Protein AF-A0A8J9X256-F1 (afdb_monomer_lite)

Organism: Phaeodactylum tricornutum (NCBI:txid2850)

Radius of gyration: 31.77 Å; chains: 1; bounding box: 80×55×66 Å

pLDDT: mean 76.24, std 15.86, range [39.53, 96.38]

Secondary structure (DSSP, 8-state):
----------HHHHHHHHHHHHHHHTTT-TTTTT-HHHHHHHHHHHHHHHH-S-HHHHHHHHHHHHHHHHHHHHHHHHHHHHHHHHHHHHHHHHHHHTS---S-------TTTT-TT------HHHHHHHHHHHHHHHHHHHH-

Sequence (144 aa):
MGKAKGDGASKKSVQKQKQKVIEDKTFGLKNKNKSKKVQQHINSVEKNVMNSGDPKMRKMEEQRQKAKADAKARKKAAKDEQDALFGAALLAVSKKKTVDKKEGKVEAAGRDANDEGTKKSTSRAMKMMYQMDAQEMSDKLRED

Foldseek 3Di:
DDDDDDCPPDPVRLVVVLVVQLCVVLPPPPCCPPDPVSVVVSVVSSCCSVVVPDPVVVVVVVVVVVVVVVVVVVVVVVVVVCCVVCVVVVVVVVVVVVPPPPDDPPPCCDPCNPVPPPPPDPPPVNVVVVVVVVVVVVVVVVVD

Structure (mmCIF, N/CA/C/O backbone):
data_AF-A0A8J9X256-F1
#
_entry.id   AF-A0A8J9X256-F1
#
loop_
_atom_site.group_PDB
_atom_site.id
_atom_site.type_symbol
_atom_site.label_atom_id
_atom_site.label_alt_id
_atom_site.label_comp_id
_atom_site.label_asym_id
_atom_site.label_entity_id
_atom_site.label_seq_id
_atom_site.pdbx_PDB_ins_code
_atom_site.Cartn_x
_atom_site.Cartn_y
_atom_site.Cartn_z
_atom_site.occupancy
_atom_site.B_iso_or_equiv
_atom_site.auth_seq_id
_atom_site.auth_comp_id
_atom_site.auth_asym_id
_atom_site.auth_atom_id
_atom_site.pdbx_PDB_model_num
ATOM 1 N N . MET A 1 1 ? -24.864 33.823 -11.906 1.00 39.53 1 MET A N 1
ATOM 2 C CA . MET A 1 1 ? -23.923 32.691 -12.085 1.00 39.53 1 MET A CA 1
ATOM 3 C C . MET A 1 1 ? -23.110 32.505 -10.809 1.00 39.53 1 MET A C 1
ATOM 5 O O . MET A 1 1 ? -22.118 33.192 -10.612 1.00 39.53 1 MET A O 1
ATOM 9 N N . GLY A 1 2 ? -23.567 31.637 -9.903 1.00 40.91 2 GLY A N 1
ATOM 10 C CA . GLY A 1 2 ? -22.828 31.290 -8.686 1.00 40.91 2 GLY A CA 1
ATOM 11 C C . GLY A 1 2 ? -21.904 30.105 -8.953 1.00 40.91 2 GLY A C 1
ATOM 12 O O . GLY A 1 2 ? -22.382 29.025 -9.286 1.00 40.91 2 GLY A O 1
ATOM 13 N N . LYS A 1 3 ? -20.586 30.302 -8.836 1.00 42.47 3 LYS A N 1
ATOM 14 C CA . LYS A 1 3 ? -19.606 29.207 -8.857 1.00 42.47 3 LYS A CA 1
ATOM 15 C C . LYS A 1 3 ? -19.752 28.387 -7.572 1.00 42.47 3 LYS A C 1
ATOM 17 O O . LYS A 1 3 ? -19.500 28.901 -6.483 1.00 42.47 3 LYS A O 1
ATOM 22 N N . ALA A 1 4 ? -20.141 27.122 -7.713 1.00 43.78 4 ALA A N 1
ATOM 23 C CA . ALA A 1 4 ? -20.107 26.134 -6.644 1.00 43.78 4 ALA A CA 1
ATOM 24 C C . ALA A 1 4 ? -18.668 25.993 -6.118 1.00 43.78 4 ALA A C 1
ATOM 26 O O . ALA A 1 4 ? -17.746 25.662 -6.867 1.00 43.78 4 ALA A O 1
ATOM 27 N N . LYS A 1 5 ? -18.473 26.293 -4.830 1.00 43.94 5 LYS A N 1
ATOM 28 C CA . LYS A 1 5 ? -17.233 26.018 -4.102 1.00 43.94 5 LYS A CA 1
ATOM 29 C C . LYS A 1 5 ? -17.079 24.502 -4.007 1.00 43.94 5 LYS A C 1
ATOM 31 O O . LYS A 1 5 ? -17.929 23.835 -3.434 1.00 43.94 5 LYS A O 1
ATOM 36 N N . GLY A 1 6 ? -16.014 23.968 -4.596 1.00 45.31 6 GLY A N 1
ATOM 37 C CA . GLY A 1 6 ? -15.644 22.568 -4.434 1.00 45.31 6 GLY A CA 1
ATOM 38 C C . GLY A 1 6 ? -15.204 22.307 -2.997 1.00 45.31 6 GLY A C 1
ATOM 39 O O . GLY A 1 6 ? -14.153 22.788 -2.575 1.00 45.31 6 GLY A O 1
ATOM 40 N N . ASP A 1 7 ? -16.000 21.536 -2.263 1.00 50.91 7 ASP A N 1
ATOM 41 C CA . ASP A 1 7 ? -15.671 20.974 -0.953 1.00 50.91 7 ASP A CA 1
ATOM 42 C C . ASP A 1 7 ? -14.582 19.895 -1.083 1.00 50.91 7 ASP A C 1
ATOM 44 O O . ASP A 1 7 ? -14.804 18.694 -0.934 1.00 50.91 7 ASP A O 1
ATOM 48 N N . GLY A 1 8 ? -13.356 20.326 -1.373 1.00 58.56 8 GLY A N 1
ATOM 49 C CA . GLY A 1 8 ? -12.162 19.499 -1.247 1.00 58.56 8 GLY A CA 1
ATOM 50 C C . GLY A 1 8 ? -11.780 19.362 0.224 1.00 58.56 8 GLY A C 1
ATOM 51 O O . GLY A 1 8 ? -10.840 20.007 0.685 1.00 58.56 8 GLY A O 1
ATOM 52 N N . ALA A 1 9 ? -12.521 18.555 0.986 1.00 65.44 9 ALA A N 1
ATOM 53 C CA . ALA A 1 9 ? -12.201 18.266 2.379 1.00 65.44 9 ALA A CA 1
ATOM 54 C C . ALA A 1 9 ? -10.741 17.774 2.495 1.00 65.44 9 ALA A C 1
ATOM 56 O O . ALA A 1 9 ? -10.355 16.771 1.896 1.00 65.44 9 ALA A O 1
ATOM 57 N N . SER A 1 10 ? -9.910 18.492 3.259 1.00 80.19 10 SER A N 1
ATOM 58 C CA . SER A 1 10 ? -8.503 18.134 3.485 1.00 80.19 10 SER A CA 1
ATOM 59 C C . SER A 1 10 ? -8.334 16.673 3.945 1.00 80.19 10 SER A C 1
ATOM 61 O O . SER A 1 10 ? -9.177 16.126 4.656 1.00 80.19 10 SER A O 1
ATOM 63 N N . LYS A 1 11 ? -7.195 16.034 3.635 1.00 79.06 11 LYS A N 1
ATOM 64 C CA . LYS A 1 11 ? -6.914 14.640 4.057 1.00 79.06 11 LYS A CA 1
ATOM 65 C C . LYS A 1 11 ? -7.134 14.411 5.565 1.00 79.06 11 LYS A C 1
ATOM 67 O O . LYS A 1 11 ? -7.619 13.354 5.961 1.00 79.06 11 LYS A O 1
ATOM 72 N N . LYS A 1 12 ? -6.837 15.420 6.395 1.00 83.88 12 LYS A N 1
ATOM 73 C CA . LYS A 1 12 ? -7.060 15.395 7.850 1.00 83.88 12 LYS A CA 1
ATOM 74 C C . LYS A 1 12 ? -8.546 15.421 8.223 1.00 83.88 12 LYS A C 1
ATOM 76 O O . LYS A 1 12 ? -8.951 14.698 9.130 1.00 83.88 12 LYS A O 1
ATOM 81 N N . SER A 1 13 ? -9.372 16.213 7.535 1.00 85.31 13 SER A N 1
ATOM 82 C CA . SER A 1 13 ? -10.814 16.246 7.814 1.00 85.31 13 SER A CA 1
ATOM 83 C C . SER A 1 13 ? -11.501 14.949 7.391 1.00 85.31 13 SER A C 1
ATOM 85 O O . SER A 1 13 ? -12.326 14.442 8.147 1.00 85.31 13 SER A O 1
ATOM 87 N N . VAL A 1 14 ? -11.092 14.344 6.271 1.00 84.12 14 VAL A N 1
ATOM 88 C CA . VAL A 1 14 ? -11.576 13.016 5.847 1.00 84.12 14 VAL A CA 1
ATOM 89 C C . VAL A 1 14 ? -11.208 11.932 6.869 1.00 84.12 14 VAL A C 1
ATOM 91 O O . VAL A 1 14 ? -12.044 11.102 7.220 1.00 84.12 14 VAL A O 1
ATOM 94 N N . GLN A 1 15 ? -9.982 11.943 7.403 1.00 86.56 15 GLN A N 1
ATOM 95 C CA . GLN A 1 15 ? -9.574 11.005 8.460 1.00 86.56 15 GLN A CA 1
ATOM 96 C C . GLN A 1 15 ? -10.381 11.191 9.750 1.00 86.56 15 GLN A C 1
ATOM 98 O O . GLN A 1 15 ? -10.838 10.207 10.329 1.00 86.56 15 GLN A O 1
ATOM 103 N N . LYS A 1 16 ? -10.619 12.439 10.172 1.00 90.12 16 LYS A N 1
ATOM 104 C CA . LYS A 1 16 ? -11.429 12.737 11.361 1.00 90.12 16 LYS A CA 1
ATOM 105 C C . LYS A 1 16 ? -12.881 12.283 11.193 1.00 90.12 16 LYS A C 1
ATOM 107 O O . LYS A 1 16 ? -13.468 11.757 12.131 1.00 90.12 16 LYS A O 1
ATOM 112 N N . GLN A 1 17 ? -13.460 12.444 10.002 1.00 88.38 17 GLN A N 1
ATOM 113 C CA . GLN A 1 17 ? -14.795 11.921 9.695 1.00 88.38 17 GLN A CA 1
ATOM 114 C C . GLN A 1 17 ? -14.829 10.390 9.778 1.00 88.38 17 GLN A C 1
ATOM 116 O O . GLN A 1 17 ? -15.729 9.832 10.398 1.00 88.38 17 GLN A O 1
ATOM 121 N N . LYS A 1 18 ? -13.819 9.704 9.230 1.00 90.06 18 LYS A N 1
ATOM 122 C CA . LYS A 1 18 ? -13.698 8.241 9.331 1.00 90.06 18 LYS A CA 1
ATOM 123 C C . LYS A 1 18 ? -13.572 7.757 10.779 1.00 90.06 18 LYS A C 1
ATOM 125 O O . LYS A 1 18 ? -14.218 6.777 11.133 1.00 90.06 18 LYS A O 1
ATOM 130 N N . GLN A 1 19 ? -12.796 8.448 11.616 1.00 91.50 19 GLN A N 1
ATOM 131 C CA . GLN A 1 19 ? -12.679 8.131 13.047 1.00 91.50 19 GLN A CA 1
ATOM 132 C C . GLN A 1 19 ? -14.021 8.256 13.770 1.00 91.50 19 GLN A C 1
ATOM 134 O O . GLN A 1 19 ? -14.418 7.311 14.442 1.00 91.50 19 GLN A O 1
ATOM 139 N N . LYS A 1 20 ? -14.771 9.341 13.539 1.00 93.56 20 LYS A N 1
ATOM 140 C CA . LYS A 1 20 ? -16.127 9.500 14.095 1.00 93.56 20 LYS A CA 1
ATOM 141 C C . LYS A 1 20 ? -17.052 8.349 13.702 1.00 93.56 20 LYS A C 1
ATOM 143 O O . LYS A 1 20 ? -17.719 7.776 14.547 1.00 93.56 20 LYS A O 1
ATOM 148 N N . VAL A 1 21 ? -17.027 7.937 12.434 1.00 91.56 21 VAL A N 1
ATOM 149 C CA . VAL A 1 21 ? -17.839 6.803 11.957 1.00 91.56 21 VAL A CA 1
ATOM 150 C C . VAL A 1 21 ? -17.451 5.489 12.648 1.00 91.56 21 VAL A C 1
ATOM 152 O O . VAL A 1 21 ? -18.311 4.641 12.885 1.00 91.56 21 VAL A O 1
ATOM 155 N N . ILE A 1 22 ? -16.170 5.288 12.964 1.00 93.19 22 ILE A N 1
ATOM 156 C CA . ILE A 1 22 ? -15.712 4.113 13.720 1.00 93.19 22 ILE A CA 1
ATOM 157 C C . ILE A 1 22 ? -16.170 4.207 15.173 1.00 93.19 22 ILE A C 1
ATOM 159 O O . ILE A 1 22 ? -16.643 3.213 15.721 1.00 93.19 22 ILE A O 1
ATOM 163 N N . GLU A 1 23 ? -16.054 5.378 15.796 1.00 93.25 23 GLU A N 1
ATOM 164 C CA . GLU A 1 23 ? -16.529 5.628 17.156 1.00 93.25 23 GLU A CA 1
ATOM 165 C C . GLU A 1 23 ? -18.029 5.357 17.267 1.00 93.25 23 GLU A C 1
ATOM 167 O O . GLU A 1 23 ? -18.409 4.543 18.103 1.00 93.25 23 GLU A O 1
ATOM 172 N N . ASP A 1 24 ? -18.843 5.893 16.357 1.00 94.62 24 ASP A N 1
ATOM 173 C CA . ASP A 1 24 ? -20.295 5.695 16.325 1.00 94.62 24 ASP A CA 1
ATOM 174 C C . ASP A 1 24 ? -20.672 4.220 16.133 1.00 94.62 24 ASP A C 1
ATOM 176 O O . ASP A 1 24 ? -21.481 3.670 16.878 1.00 94.62 24 ASP A O 1
ATOM 180 N N . LYS A 1 25 ? -20.047 3.528 15.169 1.00 92.56 25 LYS A N 1
ATOM 181 C CA . LYS A 1 25 ? -20.336 2.105 14.896 1.00 92.56 25 LYS A CA 1
ATOM 182 C C . LYS A 1 25 ? -19.856 1.163 15.993 1.00 92.56 25 LYS A C 1
ATOM 184 O O . LYS A 1 25 ? -20.328 0.034 16.081 1.00 92.56 25 LYS A O 1
ATOM 189 N N . THR A 1 26 ? -18.878 1.591 16.785 1.00 92.88 26 THR A N 1
ATOM 190 C CA . THR A 1 26 ? -18.317 0.790 17.879 1.00 92.88 26 THR A CA 1
ATOM 191 C C . THR A 1 26 ? -18.756 1.291 19.254 1.00 92.88 26 THR A C 1
ATOM 193 O O . THR A 1 26 ? -18.281 0.781 20.276 1.00 92.88 26 THR A O 1
ATOM 196 N N . PHE A 1 27 ? -19.661 2.271 19.294 1.00 93.62 27 PHE A N 1
ATOM 197 C CA . PHE A 1 27 ? -20.269 2.789 20.507 1.00 93.62 27 PHE A CA 1
ATOM 198 C C . PHE A 1 27 ? -21.214 1.741 21.115 1.00 93.62 27 PHE A C 1
ATOM 200 O O . PHE A 1 27 ? -21.799 0.918 20.416 1.00 93.62 27 PHE A O 1
ATOM 207 N N . GLY A 1 28 ? -21.328 1.711 22.445 1.00 93.75 28 GLY A N 1
ATOM 208 C CA . GLY A 1 28 ? -22.234 0.786 23.145 1.00 93.75 28 GLY A CA 1
ATOM 209 C C . GLY A 1 28 ? -21.760 -0.673 23.260 1.00 93.75 28 GLY A C 1
ATOM 210 O O . GLY A 1 28 ? -22.426 -1.492 23.898 1.00 93.75 28 GLY A O 1
ATOM 211 N N . LEU A 1 29 ? -20.587 -1.023 22.724 1.00 94.56 29 LEU A N 1
ATOM 212 C CA . LEU A 1 29 ? -19.983 -2.342 22.928 1.00 94.56 29 LEU A CA 1
ATOM 213 C C . LEU A 1 29 ? -19.470 -2.479 24.375 1.00 94.56 29 LEU A C 1
ATOM 215 O O . LEU A 1 29 ? -18.345 -2.095 24.693 1.00 94.56 29 LEU A O 1
ATOM 219 N N . LYS A 1 30 ? -20.285 -3.084 25.253 1.00 89.25 30 LYS A N 1
ATOM 220 C CA . LYS A 1 30 ? -20.051 -3.199 26.714 1.00 89.25 30 LYS A CA 1
ATOM 221 C C . LYS A 1 30 ? -18.706 -3.836 27.118 1.00 89.25 30 LYS A C 1
ATOM 223 O O . LYS A 1 30 ? -18.240 -3.622 28.229 1.00 89.25 30 LYS A O 1
ATOM 228 N N . ASN A 1 31 ? -18.061 -4.588 26.220 1.00 92.06 31 ASN A N 1
ATOM 229 C CA . ASN A 1 31 ? -16.785 -5.282 26.454 1.00 92.06 31 ASN A CA 1
ATOM 230 C C . ASN A 1 31 ? -15.690 -4.922 25.432 1.00 92.06 31 ASN A C 1
ATOM 232 O O . ASN A 1 31 ? -14.827 -5.753 25.143 1.00 92.06 31 ASN A O 1
ATOM 236 N N . LYS A 1 32 ? -15.710 -3.693 24.897 1.00 90.50 32 LYS A N 1
ATOM 237 C CA . LYS A 1 32 ? -14.775 -3.178 23.876 1.00 90.50 32 LYS A CA 1
ATOM 238 C C . LYS A 1 32 ? -13.301 -3.521 24.133 1.00 90.50 32 LYS A C 1
ATOM 240 O O . LYS A 1 32 ? -12.626 -4.007 23.233 1.00 90.50 32 LYS A O 1
ATOM 245 N N . ASN A 1 33 ? -12.841 -3.379 25.375 1.00 90.06 33 ASN A N 1
ATOM 246 C CA . ASN A 1 33 ? -11.446 -3.642 25.749 1.00 90.06 33 ASN A CA 1
ATOM 247 C C . ASN A 1 33 ? -11.225 -5.008 26.421 1.00 90.06 33 ASN A C 1
ATOM 249 O O . ASN A 1 33 ? -10.086 -5.370 26.690 1.00 90.06 33 ASN A O 1
ATOM 253 N N . LYS A 1 34 ? -12.294 -5.764 26.702 1.00 93.12 34 LYS A N 1
ATOM 254 C CA . LYS A 1 34 ? -12.241 -6.995 27.513 1.00 93.12 34 LYS A CA 1
ATOM 255 C C . LYS A 1 34 ? -12.417 -8.272 26.690 1.00 93.12 34 LYS A C 1
ATOM 257 O O . LYS A 1 34 ? -11.871 -9.308 27.046 1.00 93.12 34 LYS A O 1
ATOM 262 N N . SER A 1 35 ? -13.179 -8.222 25.593 1.00 96.38 35 SER A N 1
ATOM 263 C CA . SER A 1 35 ? -13.458 -9.398 24.761 1.00 96.38 35 SER A CA 1
ATOM 264 C C . SER A 1 35 ? -12.675 -9.367 23.453 1.00 96.38 35 SER A C 1
ATOM 266 O O . SER A 1 35 ? -12.833 -8.447 22.650 1.00 96.38 35 SER A O 1
ATOM 268 N N . LYS A 1 36 ? -11.913 -10.436 23.185 1.00 96.06 36 LYS A N 1
ATOM 269 C CA . LYS A 1 36 ? -11.205 -10.628 21.907 1.00 96.06 36 LYS A CA 1
ATOM 270 C C . LYS A 1 36 ? -12.157 -10.599 20.709 1.00 96.06 36 LYS A C 1
ATOM 272 O O . LYS A 1 36 ? -11.828 -10.019 19.682 1.00 96.06 36 LYS A O 1
ATOM 277 N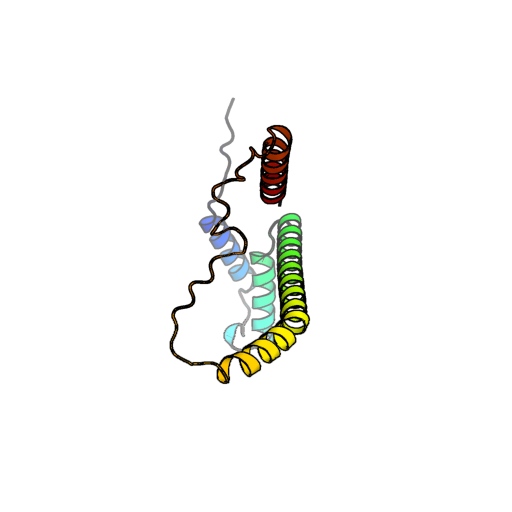 N . LYS A 1 37 ? -13.361 -11.167 20.846 1.00 95.44 37 LYS A N 1
ATOM 278 C CA . LYS A 1 37 ? -14.370 -11.190 19.773 1.00 95.44 37 LYS A CA 1
ATOM 279 C C . LYS A 1 37 ? -14.891 -9.786 19.456 1.00 95.44 37 LYS A C 1
ATOM 281 O O . LYS A 1 37 ? -15.081 -9.440 18.295 1.00 95.44 37 LYS A O 1
ATOM 286 N N . VAL A 1 38 ? -15.066 -8.958 20.486 1.00 95.19 38 VAL A N 1
ATOM 287 C CA . VAL A 1 38 ? -15.475 -7.556 20.321 1.00 95.19 38 VAL A CA 1
ATOM 288 C C . VAL A 1 38 ? -14.344 -6.726 19.707 1.00 95.19 38 VAL A C 1
ATOM 290 O O . VAL A 1 38 ? -14.595 -5.965 18.779 1.00 95.19 38 VAL A O 1
ATOM 293 N N . GLN A 1 39 ? -13.097 -6.923 20.141 1.00 95.62 39 GLN A N 1
ATOM 294 C CA . GLN A 1 39 ? -11.929 -6.275 19.529 1.00 95.62 39 GLN A CA 1
ATOM 295 C C . GLN A 1 39 ? -11.771 -6.652 18.050 1.00 95.62 39 GLN A C 1
ATOM 297 O O . GLN A 1 39 ? -11.548 -5.786 17.211 1.00 95.62 39 GLN A O 1
ATOM 302 N N . GLN A 1 40 ? -11.948 -7.929 17.699 1.00 96.31 40 GLN A N 1
ATOM 303 C CA . GLN A 1 40 ? -11.926 -8.378 16.303 1.00 96.31 40 GLN A CA 1
ATOM 304 C C . GLN A 1 40 ? -13.008 -7.695 15.461 1.00 96.31 40 GLN A C 1
ATOM 306 O O . GLN A 1 40 ? -12.732 -7.270 14.338 1.00 96.31 40 GLN A O 1
ATOM 311 N N . HIS A 1 41 ? -14.217 -7.549 16.006 1.00 95.00 41 HIS A N 1
ATOM 312 C CA . HIS A 1 41 ? -15.293 -6.825 15.336 1.00 95.00 41 HIS A CA 1
ATOM 313 C C . HIS A 1 41 ? -14.934 -5.347 15.114 1.00 95.00 41 HIS A C 1
ATOM 315 O O . HIS A 1 41 ? -15.060 -4.856 13.995 1.00 95.00 41 HIS A O 1
ATOM 321 N N . ILE A 1 42 ? -14.402 -4.666 16.135 1.00 94.81 42 ILE A N 1
ATOM 322 C CA . ILE A 1 42 ? -13.937 -3.272 16.037 1.00 94.81 42 ILE A CA 1
ATOM 323 C C . ILE A 1 42 ? -12.871 -3.129 14.950 1.00 94.81 42 ILE A C 1
ATOM 325 O O . ILE A 1 42 ? -13.001 -2.273 14.080 1.00 94.81 42 ILE A O 1
ATOM 329 N N . ASN A 1 43 ? -11.879 -4.020 14.934 1.00 94.88 43 ASN A N 1
ATOM 330 C CA . ASN A 1 43 ? -10.814 -4.016 13.932 1.00 94.88 43 ASN A CA 1
ATOM 331 C C . ASN A 1 43 ? -11.357 -4.236 12.511 1.00 94.88 43 ASN A C 1
ATOM 333 O O . ASN A 1 43 ? -10.842 -3.669 11.549 1.00 94.88 43 ASN A O 1
ATOM 337 N N . SER A 1 44 ? -12.387 -5.072 12.353 1.00 93.19 44 SER A N 1
ATOM 338 C CA . SER A 1 44 ? -13.052 -5.274 11.062 1.00 93.19 44 SER A CA 1
ATOM 339 C C . SER A 1 44 ? -13.788 -4.010 10.609 1.00 93.19 44 SER A C 1
ATOM 341 O O . SER A 1 44 ? -13.626 -3.583 9.466 1.00 93.19 44 SER A O 1
ATOM 343 N N . VAL A 1 45 ? -14.535 -3.367 11.511 1.00 92.69 45 VAL A N 1
ATOM 344 C CA . VAL A 1 45 ? -15.243 -2.108 11.235 1.00 92.69 45 VAL A CA 1
ATOM 345 C C . VAL A 1 45 ? -14.261 -0.988 10.887 1.00 92.69 45 VAL A C 1
ATOM 347 O O . VAL A 1 45 ? -14.473 -0.281 9.903 1.00 92.69 45 VAL A O 1
ATOM 350 N N . GLU A 1 46 ? -13.163 -0.864 11.630 1.00 92.44 46 GLU A N 1
ATOM 351 C CA . GLU A 1 46 ? -12.096 0.101 11.365 1.00 92.44 46 GLU A CA 1
ATOM 352 C C . GLU A 1 46 ? -11.467 -0.117 9.989 1.00 92.44 46 GLU A C 1
ATOM 354 O O . GLU A 1 46 ? -11.417 0.814 9.187 1.00 92.44 46 GLU A O 1
ATOM 359 N N . LYS A 1 47 ? -11.070 -1.353 9.660 1.00 90.94 47 LYS A N 1
ATOM 360 C CA . LYS A 1 47 ? -10.528 -1.684 8.332 1.00 90.94 47 LYS A CA 1
ATOM 361 C C . LYS A 1 47 ? -11.514 -1.364 7.221 1.00 90.94 47 LYS A C 1
ATOM 363 O O . LYS A 1 47 ? -11.106 -0.827 6.195 1.00 90.94 47 LYS A O 1
ATOM 368 N N . ASN A 1 48 ? -12.795 -1.662 7.417 1.00 87.75 48 ASN A N 1
ATOM 369 C CA . ASN A 1 48 ? -13.819 -1.343 6.435 1.00 87.75 48 ASN A CA 1
ATOM 370 C C . ASN A 1 48 ? -13.891 0.172 6.224 1.00 87.75 48 ASN A C 1
ATOM 372 O O . ASN A 1 48 ? -13.678 0.619 5.108 1.00 87.75 48 ASN A O 1
ATOM 376 N N . VAL A 1 49 ? -14.060 0.976 7.277 1.00 87.88 49 VAL A N 1
ATOM 377 C CA . VAL A 1 49 ? -14.207 2.440 7.159 1.00 87.88 49 VAL A CA 1
ATOM 378 C C . VAL A 1 49 ? -12.932 3.126 6.650 1.00 87.88 49 VAL A C 1
ATOM 380 O O . VAL A 1 49 ? -13.000 4.021 5.800 1.00 87.88 49 VAL A O 1
ATOM 383 N N . MET A 1 50 ? -11.756 2.703 7.119 1.00 85.50 50 MET A N 1
ATOM 384 C CA . MET A 1 50 ? -10.482 3.270 6.675 1.00 85.50 50 MET A CA 1
ATOM 385 C C . MET A 1 50 ? -10.214 2.946 5.212 1.00 85.50 50 MET A C 1
ATOM 387 O O . MET A 1 50 ? -9.862 3.846 4.437 1.00 85.50 50 MET A O 1
ATOM 391 N N . ASN A 1 51 ? -10.474 1.700 4.820 1.00 81.31 51 ASN A N 1
ATOM 392 C CA . ASN A 1 51 ? -10.148 1.214 3.493 1.00 81.31 51 ASN A CA 1
ATOM 393 C C . ASN A 1 51 ? -11.321 1.343 2.509 1.00 81.31 51 ASN A C 1
ATOM 395 O O . ASN A 1 51 ? -11.134 0.946 1.362 1.00 81.31 51 ASN A O 1
ATOM 399 N N . SER A 1 52 ? -12.494 1.866 2.890 1.00 69.44 52 SER A N 1
ATOM 400 C CA . SER A 1 52 ? -13.668 2.125 2.021 1.00 69.44 52 SER A CA 1
ATOM 401 C C . SER A 1 52 ? -13.413 3.158 0.901 1.00 69.44 52 SER A C 1
ATOM 403 O O . SER A 1 52 ? -14.345 3.773 0.396 1.00 69.44 52 SER A O 1
ATOM 405 N N . GLY A 1 53 ? -12.155 3.390 0.517 1.00 68.25 53 GLY A N 1
ATOM 406 C CA . GLY A 1 53 ? -11.803 4.182 -0.658 1.00 68.25 53 GLY A CA 1
ATOM 407 C C . GLY A 1 53 ? -12.134 3.468 -1.970 1.00 68.25 53 GLY A C 1
ATOM 408 O O . GLY A 1 53 ? -12.498 2.291 -1.980 1.00 68.25 53 GLY A O 1
ATOM 409 N N . ASP A 1 54 ? -11.977 4.205 -3.069 1.00 71.19 54 ASP A N 1
ATOM 410 C CA . ASP A 1 54 ? -12.326 3.779 -4.423 1.00 71.19 54 ASP A CA 1
ATOM 411 C C . ASP A 1 54 ? -11.817 2.356 -4.740 1.00 71.19 54 ASP A C 1
ATOM 413 O O . ASP A 1 54 ? -10.606 2.102 -4.667 1.00 71.19 54 ASP A O 1
ATOM 417 N N . PRO A 1 55 ? -12.690 1.406 -5.128 1.00 68.62 55 PRO A N 1
ATOM 418 C CA . PRO A 1 55 ? -12.288 0.028 -5.414 1.00 68.62 55 PRO A CA 1
ATOM 419 C C . PRO A 1 55 ? -11.250 -0.065 -6.543 1.00 68.62 55 PRO A C 1
ATOM 421 O O . PRO A 1 55 ? -10.450 -1.001 -6.569 1.00 68.62 55 PRO A O 1
ATOM 424 N N . LYS A 1 56 ? -11.207 0.929 -7.442 1.00 72.38 56 LYS A N 1
ATOM 425 C CA . LYS A 1 56 ? -10.169 1.060 -8.475 1.00 72.38 56 LYS A CA 1
ATOM 426 C C . LYS A 1 56 ? -8.780 1.323 -7.883 1.00 72.38 56 LYS A C 1
ATOM 428 O O . LYS A 1 56 ? -7.822 0.680 -8.299 1.00 72.38 56 LYS A O 1
ATOM 433 N N . MET A 1 57 ? -8.676 2.190 -6.875 1.00 69.12 57 MET A N 1
ATOM 434 C CA . MET A 1 57 ? -7.401 2.498 -6.212 1.00 69.12 57 MET A CA 1
ATOM 435 C C . MET A 1 57 ? -6.850 1.286 -5.458 1.00 69.12 57 MET A C 1
ATOM 437 O O . MET A 1 57 ? -5.653 1.021 -5.514 1.00 69.12 57 MET A O 1
ATOM 441 N N . ARG A 1 58 ? -7.718 0.486 -4.820 1.00 72.81 58 ARG A N 1
ATOM 442 C CA . ARG A 1 58 ? -7.298 -0.780 -4.194 1.00 72.81 58 ARG A CA 1
ATOM 443 C C . ARG A 1 58 ? -6.746 -1.778 -5.208 1.00 72.81 58 ARG A C 1
ATOM 445 O O . ARG A 1 58 ? -5.694 -2.357 -4.961 1.00 72.81 58 ARG A O 1
ATOM 452 N N . LYS A 1 59 ? -7.438 -1.973 -6.337 1.00 79.75 59 LYS A N 1
ATOM 453 C CA . LYS A 1 59 ? -6.971 -2.883 -7.396 1.00 79.75 59 LYS A CA 1
ATOM 454 C C . LYS A 1 59 ? -5.622 -2.439 -7.962 1.00 79.75 59 LYS A C 1
ATOM 456 O O . LYS A 1 59 ? -4.756 -3.279 -8.173 1.00 79.75 59 LYS A O 1
ATOM 461 N N . MET A 1 60 ? -5.428 -1.134 -8.148 1.00 77.44 60 MET A N 1
ATOM 462 C CA . MET A 1 60 ? -4.161 -0.575 -8.622 1.00 77.44 60 MET A CA 1
ATOM 463 C C . MET A 1 60 ? -3.023 -0.774 -7.606 1.00 77.44 60 MET A C 1
ATOM 465 O O . MET A 1 60 ? -1.926 -1.178 -7.983 1.00 77.44 60 MET A O 1
ATOM 469 N N . GLU A 1 61 ? -3.273 -0.556 -6.312 1.00 80.25 61 GLU A N 1
ATOM 470 C CA . GLU A 1 61 ? -2.287 -0.822 -5.253 1.00 80.25 61 GLU A CA 1
ATOM 471 C C . GLU A 1 61 ? -1.925 -2.316 -5.193 1.00 80.25 61 GLU A C 1
ATOM 473 O O . GLU A 1 61 ? -0.749 -2.666 -5.113 1.00 80.25 61 GLU A O 1
ATOM 478 N N . GLU A 1 62 ? -2.914 -3.209 -5.291 1.00 84.06 62 GLU A N 1
ATOM 479 C CA . GLU A 1 62 ? -2.691 -4.658 -5.298 1.00 84.06 62 GLU A CA 1
ATOM 480 C C . GLU A 1 62 ? -1.864 -5.101 -6.514 1.00 84.06 62 GLU A C 1
ATOM 482 O O . GLU A 1 62 ? -0.915 -5.873 -6.366 1.00 84.06 62 GLU A O 1
ATOM 487 N N . GLN A 1 63 ? -2.167 -4.571 -7.702 1.00 85.44 63 GLN A N 1
ATOM 488 C CA . GLN A 1 63 ? -1.376 -4.806 -8.914 1.00 85.44 63 GLN A CA 1
ATOM 489 C C . GLN A 1 63 ? 0.060 -4.299 -8.759 1.00 85.44 63 GLN A C 1
ATOM 491 O O . GLN A 1 63 ? 0.999 -5.022 -9.084 1.00 85.44 63 GLN A O 1
ATOM 496 N N . ARG A 1 64 ? 0.254 -3.107 -8.181 1.00 85.75 64 ARG A N 1
ATOM 497 C CA . ARG A 1 64 ? 1.589 -2.554 -7.919 1.00 85.75 64 ARG A CA 1
ATOM 498 C C . ARG A 1 64 ? 2.391 -3.422 -6.951 1.00 85.75 64 ARG A C 1
ATOM 500 O O . ARG A 1 64 ? 3.592 -3.605 -7.134 1.00 85.75 64 ARG A O 1
ATOM 507 N N . GLN A 1 65 ? 1.747 -3.959 -5.917 1.00 87.06 65 GLN A N 1
ATOM 508 C CA . GLN A 1 65 ? 2.411 -4.840 -4.957 1.00 87.06 65 GLN A CA 1
ATOM 509 C C . GLN A 1 65 ? 2.776 -6.191 -5.578 1.00 87.06 65 GLN A C 1
ATOM 511 O O . GLN A 1 65 ? 3.879 -6.678 -5.327 1.00 87.06 65 GLN A O 1
ATOM 516 N N . LYS A 1 66 ? 1.911 -6.755 -6.432 1.00 90.44 66 LYS A N 1
ATOM 517 C CA . LYS A 1 66 ? 2.223 -7.967 -7.207 1.00 90.44 66 LYS A CA 1
ATOM 518 C C . LYS A 1 66 ? 3.399 -7.735 -8.157 1.00 90.44 66 LYS A C 1
ATOM 520 O O . LYS A 1 66 ? 4.393 -8.443 -8.053 1.00 90.44 66 LYS A O 1
ATOM 525 N N . ALA A 1 67 ? 3.371 -6.662 -8.948 1.00 90.88 67 ALA A N 1
ATOM 526 C CA . ALA A 1 67 ? 4.467 -6.313 -9.854 1.00 90.88 67 ALA A CA 1
ATOM 527 C C . ALA A 1 67 ? 5.815 -6.147 -9.123 1.00 90.88 67 ALA A C 1
ATOM 529 O O . ALA A 1 67 ? 6.846 -6.636 -9.584 1.00 90.88 67 ALA A O 1
ATOM 530 N N . LYS A 1 68 ? 5.823 -5.518 -7.938 1.00 91.31 68 LYS A N 1
ATOM 531 C CA . LYS A 1 68 ? 7.034 -5.405 -7.103 1.00 91.31 68 LYS A CA 1
ATOM 532 C C . LYS A 1 68 ? 7.528 -6.755 -6.584 1.00 91.31 68 LYS A C 1
ATOM 534 O O . LYS A 1 68 ? 8.740 -6.975 -6.535 1.00 91.31 68 LYS A O 1
ATOM 539 N N . ALA A 1 69 ? 6.618 -7.633 -6.167 1.00 91.38 69 ALA A N 1
ATOM 540 C CA . ALA A 1 69 ? 6.968 -8.974 -5.711 1.00 91.38 69 ALA A CA 1
ATOM 541 C C . ALA A 1 69 ? 7.577 -9.800 -6.855 1.00 91.38 69 ALA A C 1
ATOM 543 O O . ALA A 1 69 ? 8.649 -10.380 -6.676 1.00 91.38 69 ALA A O 1
ATOM 544 N N . ASP A 1 70 ? 6.968 -9.752 -8.039 1.00 91.38 70 ASP A N 1
ATOM 545 C CA . ASP A 1 70 ? 7.441 -10.455 -9.233 1.00 91.38 70 ASP A CA 1
ATOM 546 C C . ASP A 1 70 ? 8.801 -9.924 -9.699 1.00 91.38 70 ASP A C 1
ATOM 548 O O . ASP A 1 70 ? 9.718 -10.699 -9.974 1.00 91.38 70 ASP A O 1
ATOM 552 N N . ALA A 1 71 ? 8.995 -8.602 -9.703 1.00 91.12 71 ALA A N 1
ATOM 553 C CA . ALA A 1 71 ? 10.283 -7.993 -10.028 1.00 91.12 71 ALA A CA 1
ATOM 554 C C . ALA A 1 71 ? 11.385 -8.420 -9.044 1.00 91.12 71 ALA A C 1
ATOM 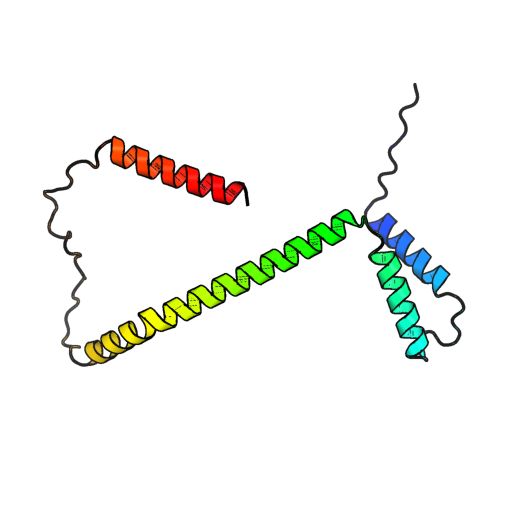556 O O . ALA A 1 71 ? 12.513 -8.702 -9.453 1.00 91.12 71 ALA A O 1
ATOM 557 N N . LYS A 1 72 ? 11.073 -8.506 -7.744 1.00 92.94 72 LYS A N 1
ATOM 558 C CA . LYS A 1 72 ? 12.025 -8.983 -6.731 1.00 92.94 72 LYS A CA 1
ATOM 559 C C . LYS A 1 72 ? 12.346 -10.467 -6.914 1.00 92.94 72 LYS A C 1
ATOM 561 O O . LYS A 1 72 ? 13.509 -10.842 -6.779 1.00 92.94 72 LYS A O 1
ATOM 566 N N . ALA A 1 73 ? 11.351 -11.289 -7.244 1.00 92.56 73 ALA A N 1
ATOM 567 C CA . ALA A 1 73 ? 11.543 -12.708 -7.525 1.00 92.56 73 ALA A CA 1
ATOM 568 C C . ALA A 1 73 ? 12.434 -12.922 -8.758 1.00 92.56 73 ALA A C 1
ATOM 570 O O . ALA A 1 73 ? 13.405 -13.669 -8.676 1.00 92.56 73 ALA A O 1
ATOM 571 N N . ARG A 1 74 ? 12.188 -12.188 -9.852 1.00 91.19 74 ARG A N 1
ATOM 572 C CA . ARG A 1 74 ? 13.023 -12.229 -11.066 1.00 91.19 74 ARG A CA 1
ATOM 573 C C . ARG A 1 74 ? 14.459 -11.789 -10.799 1.00 91.19 74 ARG A C 1
ATOM 575 O O . ARG A 1 74 ? 15.387 -12.463 -11.224 1.00 91.19 74 ARG A O 1
ATOM 582 N N . LYS A 1 75 ? 14.656 -10.693 -10.054 1.00 91.12 75 LYS A N 1
ATOM 583 C CA . LYS A 1 75 ? 16.003 -10.231 -9.673 1.00 91.12 75 LYS A CA 1
ATOM 584 C C . LYS A 1 75 ? 16.744 -11.255 -8.820 1.00 91.12 75 LYS A C 1
ATOM 586 O O . LYS A 1 75 ? 17.948 -11.411 -8.982 1.00 91.12 75 LYS A O 1
ATOM 591 N N . LYS A 1 76 ? 16.038 -11.937 -7.915 1.00 93.50 76 LYS A N 1
ATOM 592 C CA . LYS A 1 76 ? 16.628 -13.003 -7.106 1.00 93.50 76 LYS A CA 1
ATOM 593 C C . LYS A 1 76 ? 17.027 -14.196 -7.979 1.00 93.50 76 LYS A C 1
ATOM 595 O O . LYS A 1 76 ? 18.177 -14.599 -7.911 1.00 93.50 76 LYS A O 1
ATOM 600 N N . ALA A 1 77 ? 16.130 -14.676 -8.840 1.00 92.31 77 ALA A N 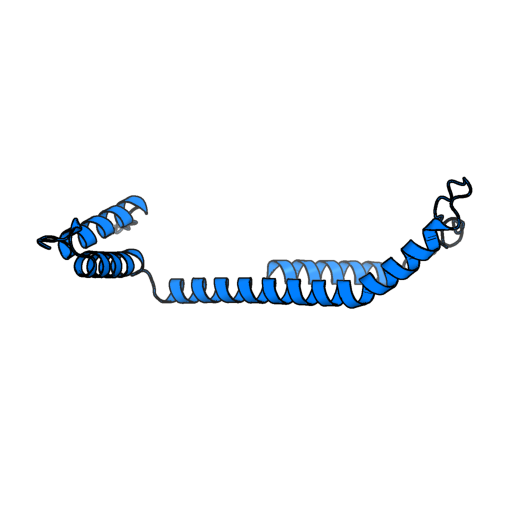1
ATOM 601 C CA . ALA A 1 77 ? 16.416 -15.780 -9.756 1.00 92.31 77 ALA A CA 1
ATOM 602 C C . ALA A 1 77 ? 17.612 -15.475 -10.675 1.00 92.31 77 ALA A C 1
ATOM 604 O O . ALA A 1 77 ? 18.532 -16.276 -10.763 1.00 92.31 77 ALA A O 1
ATOM 605 N N . ALA A 1 78 ? 17.662 -14.274 -11.261 1.00 89.44 78 ALA A N 1
ATOM 606 C CA . ALA A 1 78 ? 18.785 -13.855 -12.098 1.00 89.44 78 ALA A CA 1
ATOM 607 C C . ALA A 1 78 ? 20.115 -13.823 -11.328 1.00 89.44 78 ALA A C 1
ATOM 609 O O . ALA A 1 78 ? 21.156 -14.177 -11.873 1.00 89.44 78 ALA A O 1
ATOM 610 N N . LYS A 1 79 ? 20.091 -13.405 -10.056 1.00 89.56 79 LYS A N 1
ATOM 611 C CA . LYS A 1 79 ? 21.288 -13.419 -9.212 1.00 89.56 79 LYS A CA 1
ATOM 612 C C . LYS A 1 79 ? 21.726 -14.847 -8.885 1.00 89.56 79 LYS A C 1
ATOM 614 O O . LYS A 1 79 ? 22.908 -15.146 -8.995 1.00 89.56 79 LYS A O 1
ATOM 619 N N . ASP A 1 80 ? 20.783 -15.717 -8.540 1.00 89.06 80 ASP A N 1
ATOM 620 C CA . ASP A 1 80 ? 21.066 -17.119 -8.225 1.00 89.06 80 ASP A CA 1
ATOM 621 C C . ASP A 1 80 ? 21.650 -17.853 -9.458 1.00 89.06 80 ASP A C 1
ATOM 623 O O . ASP A 1 80 ? 22.611 -18.612 -9.333 1.00 89.06 80 ASP A O 1
ATOM 627 N N . GLU A 1 81 ? 21.148 -17.567 -10.667 1.00 88.69 81 GLU A N 1
ATOM 628 C CA . GLU A 1 81 ? 21.710 -18.071 -11.931 1.00 88.69 81 GLU A CA 1
ATOM 629 C C . GLU A 1 81 ? 23.126 -17.537 -12.200 1.00 88.69 81 GLU A C 1
ATOM 631 O O . GLU A 1 81 ? 24.018 -18.300 -12.575 1.00 88.69 81 GLU A O 1
ATOM 636 N N . GLN A 1 82 ? 23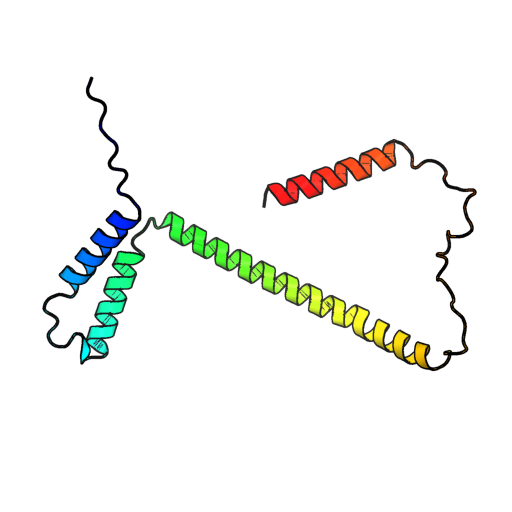.367 -16.240 -11.976 1.00 86.81 82 GLN A N 1
ATOM 637 C CA . GLN A 1 82 ? 24.702 -15.647 -12.109 1.00 86.81 82 GLN A CA 1
ATOM 638 C C . GLN A 1 82 ? 25.699 -16.271 -11.131 1.00 86.81 82 GLN A C 1
ATOM 640 O O . GLN A 1 82 ? 26.813 -16.61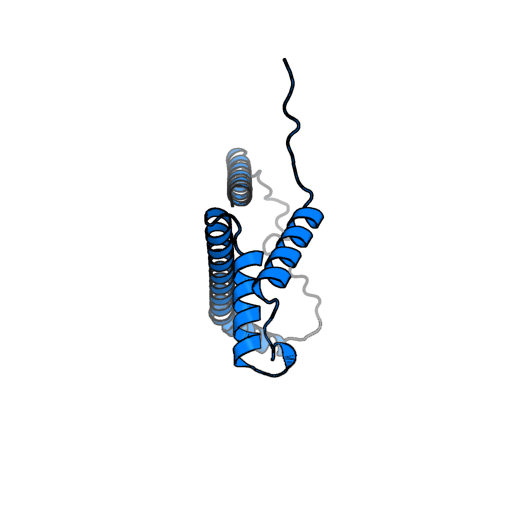0 -11.527 1.00 86.81 82 GLN A O 1
ATOM 645 N N . ASP A 1 83 ? 25.300 -16.458 -9.875 1.00 87.62 83 ASP A N 1
ATOM 646 C CA . ASP A 1 83 ? 26.149 -17.056 -8.850 1.00 87.62 83 ASP A CA 1
ATOM 647 C C . ASP A 1 83 ? 26.452 -18.531 -9.176 1.00 87.62 83 ASP A C 1
ATOM 649 O O . ASP A 1 83 ? 27.577 -18.985 -8.969 1.00 87.62 83 ASP A O 1
ATOM 653 N N . ALA A 1 84 ? 25.511 -19.274 -9.768 1.00 87.25 84 ALA A N 1
ATOM 654 C CA . ALA A 1 84 ? 25.756 -20.641 -10.229 1.00 87.25 84 ALA A CA 1
ATOM 655 C C . ALA A 1 84 ? 26.728 -20.705 -11.423 1.00 87.25 84 ALA A C 1
ATOM 657 O O . ALA A 1 84 ? 27.650 -21.524 -11.428 1.00 87.25 84 ALA A O 1
ATOM 658 N N . LEU A 1 85 ? 26.554 -19.830 -12.421 1.00 85.44 85 LEU A N 1
ATOM 659 C CA . LEU A 1 85 ? 27.382 -19.803 -13.633 1.00 85.44 85 LEU A CA 1
ATOM 660 C C . LEU A 1 85 ? 28.795 -19.269 -13.365 1.00 85.44 85 LEU A C 1
ATOM 662 O O . LEU A 1 85 ? 29.785 -19.840 -13.824 1.00 85.44 85 LEU A O 1
ATOM 666 N N . PHE A 1 86 ? 28.898 -18.173 -12.615 1.00 86.12 86 PHE A N 1
ATOM 667 C CA . PHE A 1 86 ? 30.155 -17.459 -12.404 1.00 86.12 86 PHE A CA 1
ATOM 668 C C . PHE A 1 86 ? 30.809 -17.767 -11.063 1.00 86.12 86 PHE A C 1
ATOM 670 O O . PHE A 1 86 ? 32.027 -17.650 -10.968 1.00 86.12 86 PHE A O 1
ATOM 677 N N . GLY A 1 87 ? 30.069 -18.200 -10.041 1.00 77.25 87 GLY A N 1
ATOM 678 C CA . GLY A 1 87 ? 30.636 -18.522 -8.730 1.00 77.25 87 GLY A CA 1
ATOM 679 C C . GLY A 1 87 ? 31.624 -19.683 -8.794 1.00 77.25 87 GLY A C 1
ATOM 680 O O . GLY A 1 87 ? 32.734 -19.569 -8.275 1.00 77.25 87 GLY A O 1
ATOM 681 N N . ALA A 1 88 ? 31.289 -20.764 -9.508 1.00 70.00 88 ALA A N 1
ATOM 682 C CA . ALA A 1 88 ? 32.207 -21.888 -9.714 1.00 70.00 88 ALA A CA 1
ATOM 683 C C . ALA A 1 88 ? 33.455 -21.476 -10.521 1.00 70.00 88 ALA A C 1
ATOM 685 O O . ALA A 1 88 ? 34.579 -21.847 -10.171 1.00 70.00 88 ALA A O 1
ATOM 686 N N . ALA A 1 89 ? 33.274 -20.650 -11.557 1.00 68.25 89 ALA A N 1
ATOM 687 C CA . ALA A 1 89 ? 34.367 -20.137 -12.379 1.00 68.25 89 ALA A CA 1
ATOM 688 C C . ALA A 1 89 ? 35.294 -19.185 -11.595 1.00 68.25 89 ALA A C 1
ATOM 690 O O . ALA A 1 89 ? 36.517 -19.314 -11.664 1.00 68.25 89 ALA A O 1
ATOM 691 N N . LEU A 1 90 ? 34.741 -18.275 -10.785 1.00 66.56 90 LEU A N 1
ATOM 692 C CA . LEU A 1 90 ? 35.510 -17.379 -9.915 1.00 66.56 90 LEU A CA 1
ATOM 693 C C . LEU A 1 90 ? 36.261 -18.140 -8.818 1.00 66.56 90 LEU A C 1
ATOM 695 O O . LEU A 1 90 ? 37.389 -17.770 -8.489 1.00 66.56 90 LEU A O 1
ATOM 699 N N . LEU A 1 91 ? 35.680 -19.209 -8.264 1.00 65.88 91 LEU A N 1
ATOM 700 C CA . LEU A 1 91 ? 36.350 -20.049 -7.267 1.00 65.88 91 LEU A CA 1
ATOM 701 C C . LEU A 1 91 ? 37.520 -20.844 -7.869 1.00 65.88 91 LEU A C 1
ATOM 703 O O . LEU A 1 91 ? 38.554 -21.016 -7.223 1.00 65.88 91 LEU A O 1
ATOM 707 N N . ALA A 1 92 ? 37.389 -21.296 -9.118 1.00 65.75 92 ALA A N 1
ATOM 708 C CA . ALA A 1 92 ? 38.477 -21.943 -9.847 1.00 65.75 92 ALA A CA 1
ATOM 709 C C . ALA A 1 92 ? 39.620 -20.958 -10.166 1.00 65.75 92 ALA A C 1
ATOM 711 O O . ALA A 1 92 ? 40.795 -21.289 -9.994 1.00 65.75 92 ALA A O 1
ATOM 712 N N . VAL A 1 93 ? 39.292 -19.720 -10.555 1.00 66.00 93 VAL A N 1
ATOM 713 C CA . VAL A 1 93 ? 40.286 -18.662 -10.812 1.00 66.00 93 VAL A CA 1
ATOM 714 C C . VAL A 1 93 ? 40.973 -18.201 -9.522 1.00 66.00 93 VAL A C 1
ATOM 716 O O . VAL A 1 93 ? 42.187 -17.987 -9.520 1.00 66.00 93 VAL A O 1
ATOM 719 N N . SER A 1 94 ? 40.245 -18.076 -8.409 1.00 62.22 94 SER A N 1
ATOM 720 C CA . SER A 1 94 ? 40.823 -17.648 -7.128 1.00 62.22 94 SER A CA 1
ATOM 721 C C . SER A 1 94 ? 41.744 -18.704 -6.510 1.00 62.22 94 SER A C 1
ATOM 723 O O . SER A 1 94 ? 42.810 -18.336 -6.018 1.00 62.22 94 SER A O 1
ATOM 725 N N . LYS A 1 95 ? 41.426 -20.004 -6.637 1.00 61.62 95 LYS A N 1
ATOM 726 C CA . LYS A 1 95 ? 42.342 -21.104 -6.268 1.00 61.62 95 LYS A CA 1
ATOM 727 C C . LYS A 1 95 ? 43.639 -21.107 -7.082 1.00 61.62 95 LYS A C 1
ATOM 729 O O . LYS A 1 95 ? 44.679 -21.488 -6.559 1.00 61.62 95 LYS A O 1
ATOM 734 N N . LYS A 1 96 ? 43.606 -20.658 -8.341 1.00 56.91 96 LYS A N 1
ATOM 735 C CA . LYS A 1 96 ? 44.813 -20.535 -9.174 1.00 56.91 96 LYS A CA 1
ATOM 736 C C . LYS A 1 96 ? 45.662 -19.308 -8.800 1.00 56.91 96 LYS A C 1
ATOM 738 O O . LYS A 1 96 ? 46.876 -19.329 -8.954 1.00 56.91 96 LYS A O 1
ATOM 743 N N . LYS A 1 97 ? 45.048 -18.247 -8.263 1.00 55.88 97 LYS A N 1
ATOM 744 C CA . LYS A 1 97 ? 45.717 -16.967 -7.960 1.00 55.88 97 LYS A CA 1
ATOM 745 C C . LYS A 1 97 ? 46.574 -16.975 -6.684 1.00 55.88 97 LYS A C 1
ATOM 747 O O . LYS A 1 97 ? 47.315 -16.023 -6.456 1.00 55.88 97 LYS A O 1
ATOM 752 N N . THR A 1 98 ? 46.487 -18.008 -5.846 1.00 53.81 98 THR A N 1
ATOM 753 C CA . THR A 1 98 ? 47.293 -18.120 -4.615 1.00 53.81 98 THR A CA 1
ATOM 754 C C . THR A 1 98 ? 48.669 -18.753 -4.826 1.00 53.81 98 THR A C 1
ATOM 756 O O . THR A 1 98 ? 49.447 -18.775 -3.880 1.00 53.81 98 THR A O 1
ATOM 759 N N . VAL A 1 99 ? 48.991 -19.238 -6.033 1.00 53.28 99 VAL A N 1
ATOM 760 C CA . VAL A 1 99 ? 50.272 -19.921 -6.315 1.00 53.28 99 VAL A CA 1
ATOM 761 C C . VAL A 1 99 ? 51.321 -18.992 -6.954 1.00 53.28 99 VAL A C 1
ATOM 763 O O . VAL A 1 99 ? 52.508 -19.263 -6.845 1.00 53.28 99 VAL A O 1
ATOM 766 N N . ASP A 1 100 ? 50.926 -17.830 -7.490 1.00 56.19 100 ASP A N 1
ATOM 767 C CA . ASP A 1 100 ? 51.832 -16.899 -8.187 1.00 56.19 100 ASP A CA 1
ATOM 768 C C . ASP A 1 100 ? 51.828 -15.484 -7.581 1.00 56.19 100 ASP A C 1
ATOM 770 O O . ASP A 1 100 ? 51.738 -14.480 -8.285 1.00 56.19 100 ASP A O 1
ATOM 774 N N . LYS A 1 101 ? 51.937 -15.360 -6.252 1.00 54.78 101 LYS A N 1
ATOM 775 C CA . LYS A 1 101 ? 52.338 -14.080 -5.637 1.00 54.78 101 LYS A CA 1
ATOM 776 C C . LYS A 1 101 ? 53.862 -13.985 -5.584 1.00 54.78 101 LYS A C 1
ATOM 778 O O . LYS A 1 101 ? 54.452 -13.927 -4.511 1.00 54.78 101 LYS A O 1
ATOM 783 N N . LYS A 1 102 ? 54.492 -13.967 -6.761 1.00 51.59 102 LYS A N 1
ATOM 784 C CA . LYS A 1 102 ? 55.811 -13.352 -6.924 1.00 51.59 102 LYS A CA 1
ATOM 785 C C . LYS A 1 102 ? 55.563 -11.887 -7.263 1.00 51.59 102 LYS A C 1
ATOM 787 O O . LYS A 1 102 ? 54.747 -11.573 -8.124 1.00 51.59 102 LYS A O 1
ATOM 792 N N . GLU A 1 103 ? 56.184 -11.014 -6.489 1.00 52.91 103 GLU A N 1
ATOM 793 C CA . GLU A 1 103 ? 56.030 -9.565 -6.530 1.00 52.91 103 GLU A CA 1
ATOM 794 C C . GLU A 1 103 ? 56.130 -9.019 -7.958 1.00 52.91 103 GLU A C 1
ATOM 796 O O . GLU A 1 103 ? 57.154 -9.125 -8.626 1.00 52.91 103 GLU A O 1
ATOM 801 N N . GLY A 1 104 ? 55.040 -8.422 -8.423 1.00 46.25 104 GLY A N 1
ATOM 802 C CA . GLY A 1 104 ? 54.986 -7.699 -9.678 1.00 46.25 104 GLY A CA 1
ATOM 803 C C . GLY A 1 104 ? 53.638 -7.013 -9.774 1.00 46.25 104 GLY A C 1
ATOM 804 O O . GLY A 1 104 ? 52.605 -7.674 -9.878 1.00 46.25 104 GLY A O 1
ATOM 805 N N . LYS A 1 105 ? 53.624 -5.680 -9.705 1.00 53.03 105 LYS A N 1
ATOM 806 C CA . LYS A 1 105 ? 52.472 -4.890 -10.143 1.00 53.03 105 LYS A CA 1
ATOM 807 C C . LYS A 1 105 ? 52.334 -5.102 -11.648 1.00 53.03 105 LYS A C 1
ATOM 809 O O . LYS A 1 105 ? 52.894 -4.352 -12.435 1.00 53.03 105 LYS A O 1
ATOM 814 N N . VAL A 1 106 ? 51.634 -6.157 -12.045 1.00 55.56 106 VAL A N 1
ATOM 815 C CA . VAL A 1 106 ? 51.190 -6.301 -13.426 1.00 55.56 106 VAL A CA 1
ATOM 816 C C . VAL A 1 106 ? 49.913 -5.484 -13.513 1.00 55.56 106 VAL A C 1
ATOM 818 O O . VAL A 1 106 ? 48.827 -5.959 -13.181 1.00 55.56 106 VAL A O 1
ATOM 821 N N . GLU A 1 107 ? 50.059 -4.206 -13.861 1.00 56.47 107 GLU A N 1
ATOM 822 C CA . GLU A 1 107 ? 48.929 -3.449 -14.376 1.00 56.47 107 GLU A CA 1
ATOM 823 C C . GLU A 1 107 ? 48.383 -4.247 -15.557 1.00 56.47 107 GLU A C 1
ATOM 825 O O . GLU A 1 107 ? 49.119 -4.594 -16.484 1.00 56.47 107 GLU A O 1
ATOM 830 N N . ALA A 1 108 ? 47.111 -4.633 -15.475 1.00 57.69 108 ALA A N 1
ATOM 831 C CA . ALA A 1 108 ? 46.428 -5.303 -16.564 1.00 57.69 108 ALA A CA 1
ATOM 832 C C . ALA A 1 108 ? 46.194 -4.270 -17.669 1.00 57.69 108 ALA A C 1
ATOM 834 O O . ALA A 1 108 ? 45.098 -3.739 -17.831 1.00 57.69 108 ALA A O 1
ATOM 835 N N . ALA A 1 109 ? 47.258 -3.967 -18.404 1.00 62.53 109 ALA A N 1
ATOM 836 C CA . ALA A 1 109 ? 47.195 -3.424 -19.738 1.00 62.53 109 ALA A CA 1
ATOM 837 C C . ALA A 1 109 ? 46.255 -4.344 -20.526 1.00 62.53 109 ALA A C 1
ATOM 839 O O . ALA A 1 109 ? 46.570 -5.510 -20.778 1.00 62.53 109 ALA A O 1
ATOM 840 N N . GLY A 1 110 ? 45.045 -3.858 -20.821 1.00 59.25 110 GLY A N 1
ATOM 841 C CA . GLY A 1 110 ? 44.126 -4.561 -21.707 1.00 59.25 110 GLY A CA 1
ATOM 842 C C . GLY A 1 110 ? 44.831 -4.895 -23.021 1.00 59.25 110 GLY A C 1
ATOM 843 O O . GLY A 1 110 ? 45.853 -4.299 -23.361 1.00 59.25 110 GLY A O 1
ATOM 844 N N . ARG A 1 111 ? 44.278 -5.832 -23.791 1.00 57.69 111 ARG A N 1
ATOM 845 C CA . ARG A 1 111 ? 44.847 -6.244 -25.088 1.00 57.69 111 ARG A CA 1
ATOM 846 C C . ARG A 1 111 ? 45.047 -5.072 -26.074 1.00 57.69 111 ARG A C 1
ATOM 848 O O . ARG A 1 111 ? 45.806 -5.223 -27.021 1.00 57.69 111 ARG A O 1
ATOM 855 N N . ASP A 1 112 ? 44.434 -3.924 -25.780 1.00 59.34 112 ASP A N 1
ATOM 856 C CA . ASP A 1 112 ? 44.467 -2.673 -26.543 1.00 59.34 112 ASP A CA 1
ATOM 857 C C . ASP A 1 112 ? 45.407 -1.595 -25.968 1.00 59.34 112 ASP A C 1
ATOM 859 O O . ASP A 1 112 ? 45.505 -0.504 -26.521 1.00 59.34 112 ASP A O 1
ATOM 863 N N . ALA A 1 113 ? 46.109 -1.848 -24.859 1.00 57.94 113 ALA A N 1
ATOM 864 C CA . ALA A 1 113 ? 46.936 -0.827 -24.202 1.00 57.94 113 ALA A CA 1
ATOM 865 C C . ALA A 1 113 ? 48.167 -0.388 -25.019 1.00 57.94 113 ALA A C 1
ATOM 867 O O . ALA A 1 113 ? 48.745 0.650 -24.722 1.00 57.94 113 ALA A O 1
ATOM 868 N N . ASN A 1 114 ? 48.545 -1.153 -26.050 1.00 55.19 114 ASN A N 1
ATOM 869 C CA . ASN A 1 114 ? 49.620 -0.810 -26.986 1.00 55.19 114 ASN A CA 1
ATOM 870 C C . ASN A 1 114 ? 49.111 -0.515 -28.406 1.00 55.19 114 ASN A C 1
ATOM 872 O O . ASN A 1 114 ? 49.913 -0.453 -29.334 1.00 55.19 114 ASN A O 1
ATOM 876 N N . ASP A 1 115 ? 47.801 -0.326 -28.594 1.00 57.06 115 ASP A N 1
ATOM 877 C CA . ASP A 1 115 ? 47.226 0.017 -29.896 1.00 57.06 115 ASP A CA 1
ATOM 878 C C . ASP A 1 115 ? 46.787 1.490 -29.958 1.00 57.06 115 ASP A C 1
ATOM 880 O O . ASP A 1 115 ? 45.636 1.835 -30.227 1.00 57.06 115 ASP A O 1
ATOM 884 N N . GLU A 1 116 ? 47.732 2.407 -29.728 1.00 54.75 116 GLU A N 1
ATOM 885 C CA . GLU A 1 116 ? 47.544 3.834 -30.045 1.00 54.75 116 GLU A CA 1
ATOM 886 C C . GLU A 1 116 ? 47.502 4.112 -31.566 1.00 54.75 116 GLU A C 1
ATOM 888 O O . GLU A 1 116 ? 47.334 5.259 -31.978 1.00 54.75 116 GLU A O 1
ATOM 893 N N . GLY A 1 117 ? 47.603 3.078 -32.414 1.00 57.38 117 GLY A N 1
ATOM 894 C CA . GLY A 1 117 ? 47.606 3.190 -33.875 1.00 57.38 117 GLY A CA 1
ATOM 895 C C . GLY A 1 117 ? 46.257 2.950 -34.561 1.00 57.38 117 GLY A C 1
ATOM 896 O O . GLY A 1 117 ? 46.092 3.359 -35.714 1.00 57.38 117 GLY A O 1
ATOM 897 N N . THR A 1 118 ? 45.271 2.339 -33.888 1.00 55.91 118 THR A N 1
ATOM 898 C CA . THR A 1 118 ? 44.032 1.887 -34.556 1.00 55.91 118 THR A CA 1
ATOM 899 C C . THR A 1 118 ? 42.736 2.425 -33.956 1.00 55.91 118 THR A C 1
ATOM 901 O O . THR A 1 118 ? 41.675 1.820 -34.123 1.00 55.91 118 THR A O 1
ATOM 904 N N . LYS A 1 119 ? 42.749 3.648 -33.401 1.00 56.22 119 LYS A N 1
ATOM 905 C CA . LYS A 1 119 ? 41.525 4.469 -33.250 1.00 56.22 119 LYS A CA 1
ATOM 906 C C . LYS A 1 119 ? 40.983 4.897 -34.627 1.00 56.22 119 LYS A C 1
ATOM 908 O O . LYS A 1 119 ? 40.821 6.079 -34.919 1.00 56.22 119 LYS A O 1
ATOM 913 N N . LYS A 1 120 ? 40.707 3.935 -35.509 1.00 54.06 120 LYS A N 1
ATOM 914 C CA . LYS A 1 120 ? 39.937 4.154 -36.727 1.00 54.06 120 LYS A CA 1
ATOM 915 C C . LYS A 1 120 ? 38.518 4.458 -36.286 1.00 54.06 120 LYS A C 1
ATOM 917 O O . LYS A 1 120 ? 37.849 3.626 -35.682 1.00 54.06 120 LYS A O 1
ATOM 922 N N . SER A 1 121 ? 38.126 5.698 -36.551 1.00 60.34 121 SER A N 1
ATOM 923 C CA . SER A 1 121 ? 36.808 6.280 -36.339 1.00 60.34 121 SER A CA 1
ATOM 924 C C . SER A 1 121 ? 35.696 5.230 -36.317 1.00 60.34 121 SER A C 1
ATOM 926 O O . SER A 1 121 ? 35.398 4.613 -37.343 1.00 60.34 121 SER A O 1
ATOM 928 N N . THR A 1 122 ? 35.033 5.067 -35.173 1.00 65.75 122 THR A N 1
ATOM 929 C CA . THR A 1 122 ? 33.696 4.468 -35.142 1.00 65.75 122 THR A CA 1
ATOM 930 C C . THR A 1 122 ? 32.859 5.190 -36.191 1.00 65.75 122 THR A C 1
ATOM 932 O O . THR A 1 122 ? 32.711 6.416 -36.117 1.00 65.75 122 THR A O 1
ATOM 935 N N . SER A 1 123 ? 32.390 4.465 -37.207 1.00 70.19 123 SER A N 1
ATOM 936 C CA . SER A 1 123 ? 31.638 5.062 -38.306 1.00 70.19 123 SER A CA 1
ATOM 937 C C . SER A 1 123 ? 30.452 5.850 -37.748 1.00 70.19 123 SER A C 1
ATOM 939 O O . SER A 1 123 ? 29.865 5.490 -36.724 1.00 70.19 123 SER A O 1
ATOM 941 N N . ARG A 1 124 ? 30.082 6.952 -38.410 1.00 74.81 124 ARG A N 1
ATOM 942 C CA . ARG A 1 124 ? 28.951 7.793 -37.984 1.00 74.81 124 ARG A CA 1
ATOM 943 C C . ARG A 1 124 ? 27.670 6.971 -37.780 1.00 74.81 124 ARG A C 1
ATOM 945 O O . ARG A 1 124 ? 26.903 7.276 -36.876 1.00 74.81 124 ARG A O 1
ATOM 952 N N . ALA A 1 125 ? 27.488 5.910 -38.567 1.00 71.75 125 ALA A N 1
ATOM 953 C CA . ALA A 1 125 ? 26.387 4.961 -38.435 1.00 71.75 125 ALA A CA 1
ATOM 954 C C . ALA A 1 125 ? 26.422 4.194 -37.103 1.00 71.75 125 ALA A C 1
ATOM 956 O O . ALA A 1 125 ? 25.416 4.138 -36.408 1.00 71.75 125 ALA A O 1
ATOM 957 N N . MET A 1 126 ? 27.586 3.679 -36.700 1.00 74.44 126 MET A N 1
ATOM 958 C CA . MET A 1 126 ? 27.732 2.967 -35.429 1.00 74.44 126 MET A CA 1
ATOM 959 C C . MET A 1 126 ? 27.497 3.906 -34.238 1.00 74.44 126 MET A C 1
ATOM 961 O O . MET A 1 126 ? 26.830 3.536 -33.279 1.00 74.44 126 MET A O 1
ATOM 965 N N . LYS A 1 127 ? 27.951 5.162 -34.334 1.00 80.88 127 LYS A N 1
ATOM 966 C CA . LYS A 1 127 ? 27.677 6.181 -33.310 1.00 80.88 127 LYS A CA 1
ATOM 967 C C . LYS A 1 127 ? 26.186 6.533 -33.201 1.00 80.88 127 LYS A C 1
ATOM 969 O O . LYS A 1 127 ? 25.701 6.714 -32.091 1.00 80.88 127 LYS A O 1
ATOM 974 N N . MET A 1 128 ? 25.475 6.614 -34.328 1.00 77.69 128 MET A N 1
ATOM 975 C CA . MET A 1 128 ? 24.024 6.852 -34.357 1.00 77.69 128 MET A CA 1
ATOM 976 C C . MET A 1 128 ? 23.243 5.671 -33.776 1.00 77.69 128 MET A C 1
ATOM 978 O O . MET A 1 128 ? 22.319 5.890 -33.004 1.00 77.69 128 MET A O 1
ATOM 982 N N . MET A 1 129 ? 23.646 4.435 -34.087 1.00 77.44 129 MET A N 1
ATOM 983 C CA . MET A 1 129 ? 23.002 3.221 -33.575 1.00 77.44 129 MET A CA 1
ATOM 984 C C . MET A 1 129 ? 23.081 3.150 -32.047 1.00 77.44 129 MET A C 1
ATOM 986 O O . MET A 1 129 ? 22.061 3.021 -31.386 1.00 77.44 129 MET A O 1
ATOM 990 N N . TYR A 1 130 ? 24.265 3.387 -31.474 1.00 85.50 130 TYR A N 1
ATOM 991 C CA . TYR A 1 130 ? 24.425 3.459 -30.017 1.00 85.50 130 TYR A CA 1
ATOM 992 C C . TYR A 1 130 ? 23.610 4.580 -29.368 1.00 85.50 130 TYR A C 1
ATOM 994 O O . TYR A 1 130 ? 23.180 4.456 -28.223 1.00 85.50 130 TYR A O 1
ATOM 1002 N N . GLN A 1 131 ? 23.426 5.695 -30.076 1.00 84.38 131 GLN A N 1
ATOM 1003 C CA . GLN A 1 131 ? 22.664 6.826 -29.565 1.00 84.38 131 GLN A CA 1
ATOM 1004 C C . GLN A 1 131 ? 21.153 6.553 -29.602 1.00 84.38 131 GLN A C 1
ATOM 1006 O O . GLN A 1 131 ? 20.465 6.910 -28.648 1.00 84.38 131 GLN A O 1
ATOM 1011 N N . MET A 1 132 ? 20.667 5.865 -30.640 1.00 83.69 132 MET A N 1
ATOM 1012 C CA . MET A 1 132 ? 19.283 5.393 -30.734 1.00 83.69 132 MET A CA 1
ATOM 1013 C C . MET A 1 132 ? 18.990 4.304 -29.702 1.00 83.69 132 MET A C 1
ATOM 1015 O O . MET A 1 132 ? 18.037 4.456 -28.950 1.00 83.69 132 MET A O 1
ATOM 1019 N N . ASP A 1 133 ? 19.852 3.293 -29.560 1.00 82.94 133 ASP A N 1
ATOM 1020 C CA . ASP A 1 133 ? 19.683 2.228 -28.558 1.00 82.94 133 ASP A CA 1
ATOM 1021 C C . ASP A 1 133 ? 19.650 2.788 -27.126 1.00 82.94 133 ASP A C 1
ATOM 1023 O O . ASP A 1 133 ? 18.890 2.331 -26.269 1.00 82.94 133 ASP A O 1
ATOM 1027 N N . ALA A 1 134 ? 20.463 3.814 -26.848 1.00 83.94 134 ALA A N 1
ATOM 1028 C CA . ALA A 1 134 ? 20.451 4.498 -25.561 1.00 83.94 134 ALA A CA 1
ATOM 1029 C C . ALA A 1 134 ? 19.153 5.291 -25.335 1.00 83.94 134 ALA A C 1
ATOM 1031 O O . ALA A 1 134 ? 18.629 5.290 -24.219 1.00 83.94 134 ALA A O 1
ATOM 1032 N N . GLN A 1 135 ? 18.629 5.949 -26.375 1.00 81.19 135 GLN A N 1
ATOM 1033 C CA . GLN A 1 135 ? 17.351 6.658 -26.309 1.00 81.19 135 GLN A CA 1
ATOM 1034 C C . GLN A 1 135 ? 16.181 5.687 -26.135 1.00 81.19 135 GLN A C 1
ATOM 1036 O O . GLN A 1 135 ? 15.399 5.870 -25.208 1.00 81.19 135 GLN A O 1
ATOM 1041 N N . GLU A 1 136 ? 16.129 4.601 -26.905 1.00 78.44 136 GLU A N 1
ATOM 1042 C CA . GLU A 1 136 ? 15.102 3.562 -26.786 1.00 78.44 136 GLU A CA 1
ATOM 1043 C C . GLU A 1 136 ? 15.113 2.900 -25.405 1.00 78.44 136 GLU A C 1
ATOM 1045 O O . GLU A 1 136 ? 14.058 2.685 -24.807 1.00 78.44 136 GLU A O 1
ATOM 1050 N N . MET A 1 137 ? 16.295 2.629 -24.837 1.00 70.06 137 MET A N 1
ATOM 1051 C CA . MET A 1 137 ? 16.381 2.150 -23.455 1.00 70.06 137 MET A CA 1
ATOM 1052 C C . MET A 1 137 ? 15.912 3.194 -22.441 1.00 70.06 137 MET A C 1
ATOM 1054 O O . MET A 1 137 ? 15.292 2.824 -21.444 1.00 70.06 137 MET A O 1
ATOM 1058 N N . SER A 1 138 ? 16.194 4.478 -22.670 1.00 73.94 138 SER A N 1
ATOM 1059 C CA . SER A 1 138 ? 15.758 5.550 -21.771 1.00 73.94 138 SER A CA 1
ATOM 1060 C C . SER A 1 138 ? 14.248 5.784 -21.821 1.00 73.94 138 SER A C 1
ATOM 1062 O O . SER A 1 138 ? 13.632 5.984 -20.775 1.00 73.94 138 SER A O 1
ATOM 1064 N N . ASP A 1 139 ? 13.644 5.673 -23.003 1.00 75.56 139 ASP A N 1
ATOM 1065 C CA . ASP A 1 139 ? 12.206 5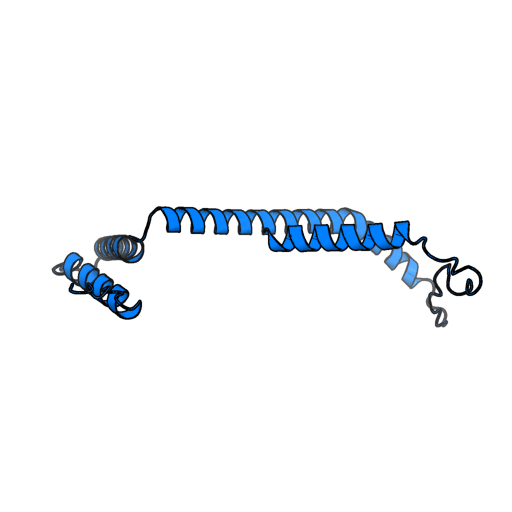.816 -23.202 1.00 75.56 139 ASP A CA 1
ATOM 1066 C C . ASP A 1 139 ? 11.465 4.610 -22.623 1.00 75.56 139 ASP A C 1
ATOM 1068 O O . ASP A 1 139 ? 10.509 4.777 -21.868 1.00 75.56 139 ASP A O 1
ATOM 1072 N N . LYS A 1 140 ? 11.996 3.397 -22.817 1.00 73.12 140 LYS A N 1
ATOM 1073 C CA . LYS A 1 140 ? 11.480 2.183 -22.172 1.00 73.12 140 LYS A CA 1
ATOM 1074 C C . LYS A 1 140 ? 11.558 2.237 -20.643 1.00 73.12 140 LYS A C 1
ATOM 1076 O O . LYS A 1 140 ? 10.687 1.699 -19.974 1.00 73.12 140 LYS A O 1
ATOM 1081 N N . LEU A 1 141 ? 12.570 2.903 -20.079 1.00 67.38 141 LEU A N 1
ATOM 1082 C CA . LEU A 1 141 ? 12.665 3.143 -18.633 1.00 67.38 141 LEU A CA 1
ATOM 1083 C C . LEU A 1 141 ? 11.713 4.235 -18.124 1.00 67.38 141 LEU A C 1
ATOM 1085 O O . LEU A 1 141 ? 11.485 4.320 -16.919 1.00 67.38 141 LEU A O 1
ATOM 1089 N N . ARG A 1 142 ? 11.243 5.116 -19.009 1.00 69.62 142 ARG A N 1
ATOM 1090 C CA . ARG A 1 142 ? 10.358 6.242 -18.687 1.00 69.62 142 ARG A CA 1
ATOM 1091 C C . ARG A 1 142 ? 8.879 5.877 -18.844 1.00 69.62 142 ARG A C 1
ATOM 1093 O O . ARG A 1 142 ? 8.036 6.538 -18.240 1.00 69.62 142 ARG A O 1
ATOM 1100 N N . GLU A 1 143 ? 8.575 4.871 -19.660 1.00 61.00 143 GLU A N 1
ATOM 1101 C CA . GLU A 1 143 ? 7.224 4.333 -19.861 1.00 61.00 143 GLU A CA 1
ATOM 1102 C C . GLU A 1 143 ? 6.805 3.266 -18.821 1.00 61.00 143 GLU A C 1
ATOM 1104 O O . GLU A 1 143 ? 5.607 3.001 -18.704 1.00 61.00 143 GLU A O 1
ATOM 1109 N N . ASP A 1 144 ? 7.746 2.719 -18.035 1.00 48.38 144 ASP A N 1
ATOM 1110 C CA . ASP A 1 144 ? 7.509 1.854 -16.852 1.00 48.38 144 ASP A CA 1
ATOM 1111 C C . ASP A 1 144 ? 7.325 2.657 -15.539 1.00 48.38 144 ASP A C 1
ATOM 1113 O O . ASP A 1 144 ? 6.514 2.228 -14.676 1.00 48.38 144 ASP A O 1
#